Protein AF-A0A954FBG6-F1 (afdb_monomer_lite)

Secondary structure (DSSP, 8-state):
---HHHHHHHHHT--HHHHHHHHHHHHHHHT-SSHHHHHHHHHHHHHH--GGGHHHHHHTSEEEEEEEEEEE------PBPTT--B--------HHHHHHHHTT--TT-------S-----EEEEEEEEEEE-HHHHHHHHHHH----TT-HHHHHHHHHHHHHHTT------

Sequence (173 aa):
DPLQAIRESALQALSKRDVSQAIVYLIEALKNRSNMIVQRAGEGLKVIGDESVVPELIAALITTHTYRVRVPDKTTTYSFGTNGTFGNTGVVLPPDIEAGLLAGRYPNGVIVLPSQQTRVPMRTISVKHNHQNEAVLSALQEITQQNFGYNQRLWQLWWSSTQNKTGLVPVVQ

Structure (mmCIF, N/CA/C/O backbone):
data_AF-A0A954FBG6-F1
#
_entry.id   AF-A0A954FBG6-F1
#
loop_
_atom_site.group_PDB
_atom_site.id
_atom_site.type_symbol
_atom_site.label_atom_id
_atom_site.label_alt_id
_atom_site.label_comp_id
_atom_site.label_asym_id
_atom_site.label_entity_id
_atom_site.label_seq_id
_atom_site.pdbx_PDB_ins_code
_atom_site.Cartn_x
_atom_site.Cartn_y
_atom_site.Cartn_z
_atom_site.occupancy
_atom_site.B_iso_or_equiv
_atom_site.auth_seq_id
_atom_site.auth_comp_id
_atom_site.auth_asym_id
_atom_site.auth_atom_id
_atom_site.pdbx_PDB_model_num
ATOM 1 N N . ASP A 1 1 ? -7.998 -15.855 -1.154 1.00 57.66 1 ASP A N 1
ATOM 2 C CA . ASP A 1 1 ? -8.962 -16.192 -2.214 1.00 57.66 1 ASP A CA 1
ATOM 3 C C . ASP A 1 1 ? -8.969 -15.128 -3.316 1.00 57.66 1 ASP A C 1
ATOM 5 O O . ASP A 1 1 ? -8.927 -13.944 -2.969 1.00 57.66 1 ASP A O 1
ATOM 9 N N . PRO A 1 2 ? -8.952 -15.486 -4.614 1.00 66.50 2 PRO A N 1
ATOM 10 C CA . PRO A 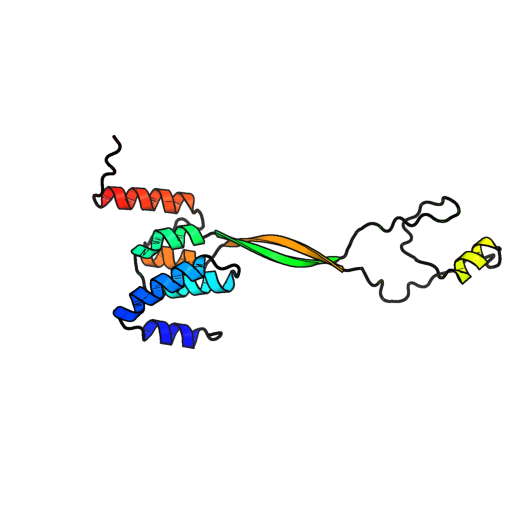1 2 ? -9.094 -14.518 -5.703 1.00 66.50 2 PRO A CA 1
ATOM 11 C C . PRO A 1 2 ? -10.450 -13.789 -5.695 1.00 66.50 2 PRO A C 1
ATOM 13 O O . PRO A 1 2 ? -10.478 -12.596 -6.006 1.00 66.50 2 PRO A O 1
ATOM 16 N N . LEU A 1 3 ? -11.543 -14.442 -5.284 1.00 78.81 3 LEU A N 1
ATOM 17 C CA . LEU A 1 3 ? -12.892 -13.870 -5.358 1.00 78.81 3 LEU A CA 1
ATOM 18 C C . LEU A 1 3 ? -13.177 -12.917 -4.187 1.00 78.81 3 LEU A C 1
ATOM 20 O O . LEU A 1 3 ? -12.963 -13.254 -3.023 1.00 78.81 3 LEU A O 1
ATOM 24 N N . GLN A 1 4 ? -13.656 -11.709 -4.502 1.00 76.06 4 GLN A N 1
ATOM 25 C CA . GLN A 1 4 ? -13.971 -10.673 -3.510 1.00 76.06 4 GLN A CA 1
ATOM 26 C C . GLN A 1 4 ? -15.148 -11.077 -2.612 1.00 76.06 4 GLN A C 1
ATOM 28 O O . GLN A 1 4 ? -15.019 -11.022 -1.395 1.00 76.06 4 GLN A O 1
ATOM 33 N N . ALA A 1 5 ? -16.234 -11.590 -3.199 1.00 77.81 5 ALA A N 1
ATOM 34 C CA . ALA A 1 5 ? -17.423 -12.013 -2.456 1.00 77.81 5 ALA A CA 1
ATOM 35 C C . ALA A 1 5 ? -17.113 -13.083 -1.392 1.00 77.81 5 ALA A C 1
ATOM 37 O O . ALA A 1 5 ? -17.612 -13.020 -0.272 1.00 77.81 5 ALA A O 1
ATOM 38 N N . ILE A 1 6 ? -16.228 -14.038 -1.710 1.00 80.75 6 ILE A N 1
ATOM 39 C CA . ILE A 1 6 ? -15.814 -15.079 -0.758 1.00 80.75 6 ILE A CA 1
ATOM 40 C C . ILE A 1 6 ? -15.041 -14.453 0.408 1.00 80.75 6 ILE A C 1
ATOM 42 O O . ILE A 1 6 ? -15.297 -14.791 1.560 1.00 80.75 6 ILE A O 1
ATOM 46 N N . ARG A 1 7 ? -14.145 -13.495 0.136 1.00 76.62 7 ARG A N 1
ATOM 47 C CA . ARG A 1 7 ? -13.399 -12.781 1.185 1.00 76.62 7 ARG A CA 1
ATOM 48 C C . ARG A 1 7 ? -14.313 -11.981 2.108 1.00 76.62 7 ARG A C 1
ATOM 50 O O . ARG A 1 7 ? -14.134 -12.053 3.317 1.00 76.62 7 ARG A O 1
ATOM 57 N N . GLU A 1 8 ? -15.281 -11.259 1.555 1.00 74.00 8 GLU A N 1
ATOM 58 C CA . GLU A 1 8 ? -16.243 -10.477 2.340 1.00 74.00 8 GLU A CA 1
ATOM 59 C C . GLU A 1 8 ? -17.116 -11.385 3.209 1.00 74.00 8 GLU A C 1
ATOM 61 O O . GLU A 1 8 ? -17.245 -11.140 4.406 1.00 74.00 8 GLU A O 1
ATOM 66 N N . SER A 1 9 ? -17.622 -12.489 2.648 1.00 79.38 9 SER A N 1
ATOM 67 C CA . SER A 1 9 ? -18.399 -13.471 3.415 1.00 79.38 9 SER A CA 1
ATOM 68 C C . SER A 1 9 ? -17.580 -14.114 4.541 1.00 79.38 9 SER A C 1
ATOM 70 O O . SER A 1 9 ? -18.074 -14.265 5.655 1.00 79.38 9 SER A O 1
ATOM 72 N N . ALA A 1 10 ? -16.304 -14.426 4.286 1.00 78.38 10 ALA A N 1
ATOM 73 C CA . ALA A 1 10 ? -15.401 -14.964 5.295 1.00 78.38 10 ALA A CA 1
ATOM 74 C C . ALA A 1 10 ? -15.105 -13.943 6.403 1.00 78.38 10 ALA A C 1
ATOM 76 O O . ALA A 1 10 ? -15.103 -14.313 7.572 1.00 78.38 10 ALA A O 1
ATOM 77 N N . LEU A 1 11 ? -14.897 -12.666 6.054 1.00 75.81 11 LEU A N 1
ATOM 78 C CA . LEU A 1 11 ? -14.702 -11.589 7.029 1.00 75.81 11 LEU A CA 1
ATOM 79 C C . LEU A 1 11 ? -15.945 -11.378 7.900 1.00 75.81 11 LEU A C 1
ATOM 81 O O . LEU A 1 11 ? -15.818 -11.233 9.111 1.00 75.81 11 LEU A O 1
ATOM 85 N N . GLN A 1 12 ? -17.140 -11.417 7.308 1.00 75.56 12 GLN A N 1
ATOM 86 C CA . GLN A 1 12 ? -18.406 -11.312 8.043 1.00 75.56 12 GLN A CA 1
ATOM 87 C C . GLN A 1 12 ? -18.667 -12.518 8.955 1.00 75.56 12 GLN A C 1
ATOM 89 O O . GLN A 1 12 ? -19.304 -12.376 9.996 1.00 75.56 12 GLN A O 1
ATOM 94 N N . ALA A 1 13 ? -18.172 -13.699 8.580 1.00 80.38 13 ALA A N 1
ATOM 95 C CA . ALA A 1 13 ? -18.312 -14.925 9.360 1.00 80.38 13 ALA A CA 1
ATOM 96 C C . ALA A 1 13 ? -17.289 -15.060 10.508 1.00 80.38 13 ALA A C 1
ATOM 98 O O . ALA A 1 13 ? -17.381 -16.017 11.281 1.00 80.38 13 ALA A O 1
ATOM 99 N N . LEU A 1 14 ? -16.318 -14.145 10.643 1.00 78.62 14 LEU A N 1
ATOM 100 C CA . LEU A 1 14 ? -15.315 -14.200 11.712 1.00 78.62 14 LEU A CA 1
ATOM 101 C C . LEU A 1 14 ? -15.957 -13.999 13.090 1.00 78.62 14 LEU A C 1
ATOM 103 O O . LEU A 1 14 ? -16.636 -13.007 13.353 1.00 78.62 14 LEU A O 1
ATOM 107 N N . SER A 1 15 ? -15.676 -14.918 14.017 1.00 72.50 15 SER A N 1
ATOM 108 C CA . SER A 1 15 ? -16.020 -14.730 15.426 1.00 72.50 15 SER A CA 1
ATOM 109 C C . SER A 1 15 ? -15.075 -13.709 16.077 1.00 72.50 15 SER A C 1
ATOM 111 O O . SER A 1 15 ? -13.932 -13.553 15.647 1.00 72.50 15 SER A O 1
ATOM 113 N N . LYS A 1 16 ? -15.490 -13.044 17.168 1.00 69.44 16 LYS A N 1
ATOM 114 C CA . LYS A 1 16 ? -14.658 -12.038 17.873 1.00 69.44 16 LYS A CA 1
ATOM 115 C C . LYS A 1 16 ? -13.243 -12.526 18.224 1.00 69.44 16 LYS A C 1
ATOM 117 O O . LYS A 1 16 ? -12.316 -11.724 18.261 1.00 69.44 16 LYS A O 1
ATOM 122 N N . ARG A 1 17 ? -13.069 -13.827 18.485 1.00 69.88 17 ARG A N 1
ATOM 123 C CA . ARG A 1 17 ? -11.759 -14.416 18.806 1.00 69.88 17 ARG A CA 1
ATOM 124 C C . ARG A 1 17 ? -10.862 -14.525 17.572 1.00 69.88 17 ARG A C 1
ATOM 126 O O . ARG A 1 17 ? -9.660 -14.303 17.669 1.00 69.88 17 ARG A O 1
ATOM 133 N N . ASP A 1 18 ? -11.459 -14.815 16.423 1.00 80.31 18 ASP A N 1
ATOM 134 C CA . ASP A 1 18 ? -10.748 -14.942 15.154 1.00 80.31 18 ASP A CA 1
ATOM 135 C C . ASP A 1 18 ? -10.390 -13.568 14.571 1.00 80.31 18 ASP A C 1
ATOM 137 O O . ASP A 1 18 ? -9.370 -13.440 13.899 1.00 80.31 18 ASP A O 1
ATOM 141 N N . VAL A 1 19 ? -11.162 -12.519 14.895 1.00 82.94 19 VAL A N 1
ATOM 142 C CA . VAL A 1 19 ? -10.878 -11.130 14.486 1.00 82.94 19 VAL A CA 1
ATOM 143 C C . VAL A 1 19 ? -9.516 -10.657 14.996 1.00 82.94 19 VAL A C 1
ATOM 145 O O . VAL A 1 19 ? -8.742 -10.105 14.221 1.00 82.94 19 VAL A O 1
ATOM 148 N N . SER A 1 20 ? -9.176 -10.912 16.263 1.00 83.50 20 SER A N 1
ATOM 149 C CA . SER A 1 20 ? -7.880 -10.488 16.819 1.00 83.50 20 SER A CA 1
ATOM 150 C C . SER A 1 20 ? -6.699 -11.136 16.083 1.00 83.50 20 SER A C 1
ATOM 152 O O . SER A 1 20 ? -5.740 -10.456 15.722 1.00 83.50 20 SER A O 1
ATOM 154 N N . GLN A 1 21 ? -6.802 -12.431 15.766 1.00 85.75 21 GLN A N 1
ATOM 155 C CA . GLN A 1 21 ? -5.782 -13.132 14.983 1.00 85.75 21 GLN A CA 1
ATOM 156 C C . GLN A 1 21 ? -5.740 -12.635 13.528 1.00 85.75 21 GLN A C 1
ATOM 158 O O . GLN A 1 21 ? -4.661 -12.488 12.948 1.00 85.75 21 GLN A O 1
ATOM 163 N N . ALA A 1 22 ? -6.905 -12.350 12.940 1.00 86.06 22 ALA A N 1
ATOM 164 C CA . ALA A 1 22 ? -7.017 -11.813 11.590 1.00 86.06 22 ALA A CA 1
ATOM 165 C C . ALA A 1 22 ? -6.369 -10.427 11.476 1.00 86.06 22 ALA A C 1
ATOM 167 O O . ALA A 1 22 ? -5.669 -10.176 10.499 1.00 86.06 22 ALA A O 1
ATOM 168 N N . ILE A 1 23 ? -6.525 -9.559 12.482 1.00 88.69 23 ILE A N 1
ATOM 169 C CA . ILE A 1 23 ? -5.876 -8.241 12.529 1.00 88.69 23 ILE A CA 1
ATOM 170 C C . ILE A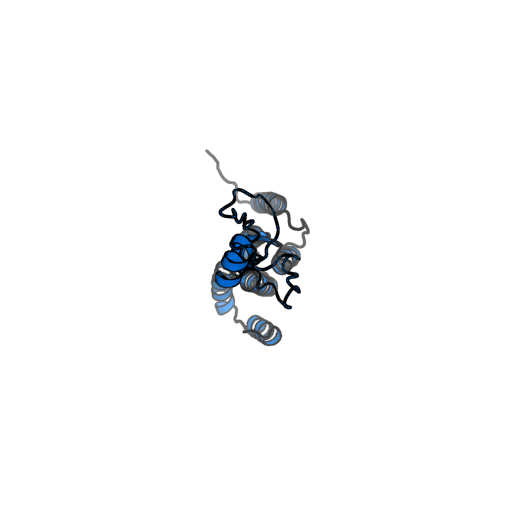 1 23 ? -4.357 -8.382 12.420 1.00 88.69 23 ILE A C 1
ATOM 172 O O . ILE A 1 23 ? -3.748 -7.732 11.573 1.00 88.69 23 ILE A O 1
ATOM 176 N N . VAL A 1 24 ? -3.744 -9.262 13.218 1.00 89.50 24 VAL A N 1
ATOM 177 C CA . VAL A 1 24 ? -2.286 -9.479 13.189 1.00 89.50 24 VAL A CA 1
ATOM 178 C C . VAL A 1 24 ? -1.828 -9.912 11.794 1.00 89.50 24 VAL A C 1
ATOM 180 O O . VAL A 1 24 ? -0.873 -9.355 11.251 1.00 89.50 24 VAL A O 1
ATOM 183 N N . TYR A 1 25 ? -2.551 -10.849 11.179 1.00 90.12 25 TYR A N 1
ATOM 184 C CA . TYR A 1 25 ? -2.250 -11.317 9.826 1.00 90.12 25 TYR A CA 1
ATOM 185 C C . TYR A 1 25 ? -2.421 -10.216 8.764 1.00 90.12 25 TYR A C 1
ATOM 187 O O . TYR A 1 25 ? -1.612 -10.097 7.843 1.00 90.12 25 TYR A O 1
ATOM 195 N N . LEU A 1 26 ? -3.456 -9.381 8.886 1.00 89.81 26 LEU A N 1
ATOM 196 C CA . LEU A 1 26 ? -3.707 -8.268 7.969 1.00 89.81 26 LEU A CA 1
ATOM 197 C C . LEU A 1 26 ? -2.637 -7.175 8.100 1.00 89.81 26 LEU A C 1
ATOM 199 O O . LEU A 1 26 ? -2.180 -6.660 7.081 1.00 89.81 26 LEU A O 1
ATOM 203 N N . ILE A 1 27 ? -2.178 -6.869 9.317 1.00 90.94 27 ILE A N 1
ATOM 204 C CA . ILE A 1 27 ? -1.057 -5.943 9.550 1.00 90.94 27 ILE A CA 1
ATOM 205 C C . ILE A 1 27 ? 0.214 -6.453 8.861 1.00 90.94 27 ILE A C 1
ATOM 207 O O . ILE A 1 27 ? 0.916 -5.686 8.199 1.00 90.94 27 ILE A O 1
ATOM 211 N N . GLU A 1 28 ? 0.511 -7.748 8.967 1.00 91.19 28 GLU A N 1
ATOM 212 C CA . GLU A 1 28 ? 1.653 -8.342 8.266 1.00 91.19 28 GLU A CA 1
ATOM 213 C C . GLU A 1 28 ? 1.486 -8.246 6.738 1.00 91.19 28 GLU A C 1
ATOM 215 O O . GLU A 1 28 ? 2.424 -7.900 6.011 1.00 91.19 28 GLU A O 1
ATOM 220 N N . ALA A 1 29 ? 0.268 -8.461 6.239 1.00 91.00 29 ALA A N 1
ATOM 221 C CA . ALA A 1 29 ? -0.059 -8.354 4.821 1.00 91.00 29 ALA A CA 1
ATOM 222 C C . ALA A 1 29 ? 0.078 -6.922 4.257 1.00 91.00 29 ALA A C 1
ATOM 224 O O . ALA A 1 29 ? 0.401 -6.776 3.073 1.00 91.00 29 ALA A O 1
ATOM 225 N N . LEU A 1 30 ? -0.072 -5.869 5.072 1.00 90.38 30 LEU A N 1
ATOM 226 C CA . LEU A 1 30 ? 0.182 -4.478 4.655 1.00 90.38 30 LEU A CA 1
ATOM 227 C C . LEU A 1 30 ? 1.652 -4.221 4.279 1.00 90.38 30 LEU A C 1
ATOM 229 O O . LEU A 1 30 ? 1.940 -3.321 3.491 1.00 90.38 30 LEU A O 1
ATOM 233 N N . LYS A 1 31 ? 2.588 -5.026 4.791 1.00 89.44 31 LYS A N 1
ATOM 234 C CA . LYS A 1 31 ? 4.036 -4.900 4.530 1.00 89.44 31 LYS A CA 1
ATOM 235 C C . LYS A 1 31 ? 4.497 -5.771 3.354 1.00 89.44 31 LYS A C 1
ATOM 237 O O . LYS A 1 31 ? 5.693 -5.956 3.126 1.00 89.44 31 LYS A O 1
ATOM 242 N N . ASN A 1 32 ? 3.558 -6.327 2.587 1.00 91.75 32 ASN A N 1
ATOM 243 C CA . ASN A 1 32 ? 3.869 -7.240 1.499 1.00 91.75 32 ASN A CA 1
ATOM 244 C C . ASN A 1 32 ? 4.455 -6.521 0.266 1.00 91.75 32 ASN A C 1
ATOM 246 O O . ASN A 1 32 ? 4.133 -5.381 -0.069 1.00 91.75 32 ASN A O 1
ATOM 250 N N . ARG A 1 33 ? 5.288 -7.254 -0.477 1.00 87.75 33 ARG A N 1
ATOM 251 C CA . ARG A 1 33 ? 5.926 -6.835 -1.737 1.00 87.75 33 ARG A CA 1
ATOM 252 C C . ARG A 1 33 ? 4.955 -6.726 -2.919 1.00 87.75 33 ARG A C 1
ATOM 254 O O . ARG A 1 33 ? 5.350 -6.222 -3.966 1.00 87.75 33 ARG A O 1
ATOM 261 N N . SER A 1 34 ? 3.722 -7.208 -2.784 1.00 88.81 34 SER A N 1
ATOM 262 C CA . SER A 1 34 ? 2.672 -7.051 -3.793 1.00 88.81 34 SER A CA 1
ATOM 263 C C . SER A 1 34 ? 1.622 -6.049 -3.329 1.00 88.81 34 SER A C 1
ATOM 265 O O . SER A 1 34 ? 0.951 -6.286 -2.324 1.00 88.81 34 SER A O 1
ATOM 267 N N . ASN A 1 35 ? 1.412 -4.983 -4.108 1.00 89.56 35 ASN A N 1
ATOM 268 C CA . ASN A 1 35 ? 0.396 -3.974 -3.803 1.00 89.56 35 ASN A CA 1
ATOM 269 C C . ASN A 1 35 ? -1.018 -4.558 -3.715 1.00 89.56 35 ASN A C 1
ATOM 271 O O . ASN A 1 35 ? -1.824 -4.119 -2.905 1.00 89.56 35 ASN A O 1
ATOM 275 N N . MET A 1 36 ? -1.309 -5.596 -4.506 1.00 88.50 36 MET A N 1
ATOM 276 C CA . MET A 1 36 ? -2.608 -6.270 -4.455 1.00 88.50 36 MET A CA 1
ATOM 277 C C . MET A 1 36 ? -2.895 -6.859 -3.073 1.00 88.50 36 MET A C 1
ATOM 279 O O . MET A 1 36 ? -4.040 -6.872 -2.641 1.00 88.50 36 MET A O 1
ATOM 283 N N . ILE A 1 37 ? -1.875 -7.368 -2.380 1.00 90.56 37 ILE A N 1
ATOM 284 C CA . ILE A 1 37 ? -2.041 -7.934 -1.037 1.00 90.56 37 ILE A CA 1
ATOM 285 C C . ILE A 1 37 ? -2.254 -6.810 -0.019 1.00 90.56 37 ILE A C 1
ATOM 287 O O . ILE A 1 37 ? -3.142 -6.928 0.819 1.00 90.56 37 ILE A O 1
ATOM 291 N N . VAL A 1 38 ? -1.520 -5.701 -0.149 1.00 91.19 38 VAL A N 1
ATOM 292 C CA . VAL A 1 38 ? -1.683 -4.512 0.703 1.00 91.19 38 VAL A CA 1
ATOM 293 C C . VAL A 1 38 ? -3.093 -3.932 0.580 1.00 91.19 38 VAL A C 1
ATOM 295 O O . VAL A 1 38 ? -3.748 -3.674 1.585 1.00 91.19 38 VAL A O 1
ATOM 298 N N . GLN A 1 39 ? -3.604 -3.796 -0.646 1.00 89.69 39 GLN A N 1
ATOM 299 C CA . GLN A 1 39 ? -4.955 -3.291 -0.890 1.00 89.69 39 GLN A CA 1
ATOM 300 C C . GLN A 1 39 ? -6.023 -4.198 -0.262 1.00 89.69 39 GLN A C 1
ATOM 302 O O . GLN A 1 39 ? -6.923 -3.712 0.416 1.00 89.69 39 GLN A O 1
ATOM 307 N N . ARG A 1 40 ? -5.873 -5.522 -0.404 1.00 88.62 40 ARG A N 1
ATOM 308 C CA . ARG A 1 40 ? -6.763 -6.507 0.235 1.00 88.62 40 ARG A CA 1
ATOM 309 C C . ARG A 1 40 ? -6.704 -6.452 1.756 1.00 88.62 40 ARG A C 1
ATOM 311 O O . ARG A 1 40 ? -7.724 -6.640 2.409 1.00 88.62 40 ARG A O 1
ATOM 318 N N . ALA A 1 41 ? -5.520 -6.225 2.316 1.00 90.00 41 ALA A N 1
ATOM 319 C CA . ALA A 1 41 ? -5.365 -6.072 3.752 1.00 90.00 41 ALA A CA 1
ATOM 320 C C . ALA A 1 41 ? -6.092 -4.816 4.254 1.00 90.00 41 ALA A C 1
ATOM 322 O O . ALA A 1 41 ? -6.817 -4.891 5.242 1.00 90.00 41 ALA A O 1
ATOM 323 N N . GLY A 1 42 ? -5.990 -3.702 3.519 1.00 90.06 42 GLY A N 1
ATOM 324 C CA . GLY A 1 42 ? -6.760 -2.484 3.785 1.00 90.06 42 GLY A CA 1
ATOM 325 C C . GLY A 1 42 ? -8.276 -2.711 3.756 1.00 90.06 42 GLY A C 1
ATOM 326 O O . GLY A 1 42 ? -8.966 -2.294 4.680 1.00 90.06 42 GLY A O 1
ATOM 327 N N . GLU A 1 43 ? -8.794 -3.432 2.753 1.00 88.62 43 GLU A N 1
ATOM 328 C CA . GLU A 1 43 ? -10.219 -3.812 2.684 1.00 88.62 43 GLU A CA 1
ATOM 329 C C . GLU A 1 43 ? -10.652 -4.664 3.883 1.00 88.62 43 GLU A C 1
ATOM 331 O O . GLU A 1 43 ? -11.707 -4.426 4.463 1.00 88.62 43 GLU A O 1
ATOM 336 N N . GLY A 1 44 ? -9.837 -5.644 4.282 1.00 87.56 44 GLY A N 1
ATOM 337 C CA . GLY A 1 44 ? -10.148 -6.488 5.436 1.00 87.56 44 GLY A CA 1
ATOM 338 C C . GLY A 1 44 ? -10.201 -5.698 6.741 1.00 87.56 44 GLY A C 1
ATOM 339 O O . GLY A 1 44 ? -11.127 -5.866 7.531 1.00 87.56 44 GLY A O 1
ATOM 340 N N . LEU A 1 45 ? -9.244 -4.791 6.942 1.00 88.75 45 LEU A N 1
ATOM 341 C CA . LEU A 1 45 ? -9.188 -3.934 8.127 1.00 88.75 45 LEU A CA 1
ATOM 342 C C . LEU A 1 45 ? -10.337 -2.920 8.177 1.00 88.75 45 LEU A C 1
ATOM 344 O O . LEU A 1 45 ? -10.845 -2.647 9.260 1.00 88.75 45 LEU A O 1
ATOM 348 N N . LYS A 1 46 ? -10.792 -2.427 7.019 1.00 88.56 46 LYS A N 1
ATOM 349 C CA . LYS A 1 46 ? -11.990 -1.584 6.896 1.00 88.56 46 LYS A CA 1
ATOM 350 C C . LYS A 1 46 ? -13.231 -2.276 7.466 1.00 88.56 46 LYS A C 1
ATOM 352 O O . LYS A 1 46 ? -13.945 -1.677 8.256 1.00 88.56 46 LYS A O 1
ATOM 357 N N . VAL A 1 47 ? -13.455 -3.544 7.103 1.00 85.69 47 VAL A N 1
ATOM 358 C CA . VAL A 1 47 ? -14.613 -4.331 7.574 1.00 85.69 47 VAL A CA 1
ATOM 359 C C . VAL A 1 47 ? -14.542 -4.605 9.078 1.00 85.69 47 VAL A C 1
ATOM 361 O O . VAL A 1 47 ? -15.573 -4.657 9.742 1.00 85.69 47 VAL A O 1
ATOM 364 N N . ILE A 1 48 ? -13.334 -4.783 9.616 1.00 85.94 48 ILE A N 1
ATOM 365 C CA . ILE A 1 48 ? -13.128 -5.018 11.049 1.00 85.94 48 ILE A CA 1
ATOM 366 C C . ILE A 1 48 ? -13.390 -3.743 11.862 1.00 85.94 48 ILE A C 1
ATOM 368 O O . ILE A 1 48 ? -13.990 -3.824 12.932 1.00 85.94 48 ILE A O 1
ATOM 372 N N . GLY A 1 49 ? -12.950 -2.582 11.367 1.00 83.94 49 GLY A N 1
ATOM 373 C CA . GLY A 1 49 ? -13.245 -1.285 11.979 1.00 83.94 49 GLY A CA 1
ATOM 374 C C . GLY A 1 49 ? -12.535 -1.012 13.313 1.00 83.94 49 GLY A C 1
ATOM 375 O O . GLY A 1 49 ? -13.002 -0.183 14.085 1.00 83.94 49 GLY A O 1
ATOM 376 N N . ASP A 1 50 ? -11.436 -1.710 13.616 1.00 87.69 50 ASP A N 1
ATOM 377 C CA . ASP A 1 50 ? -10.681 -1.512 14.862 1.00 87.69 50 ASP A CA 1
ATOM 378 C C . ASP A 1 50 ? -9.787 -0.260 14.773 1.00 87.69 50 ASP A C 1
ATOM 380 O O . ASP A 1 50 ? -9.005 -0.094 13.837 1.00 87.69 50 ASP A O 1
ATOM 384 N N . GLU A 1 51 ? -9.856 0.629 15.763 1.00 86.06 51 GLU A N 1
ATOM 385 C CA . GLU A 1 51 ? -9.010 1.829 15.823 1.00 86.06 51 GLU A CA 1
ATOM 386 C C . GLU A 1 51 ? -7.533 1.497 16.088 1.00 86.06 51 GLU A C 1
ATOM 388 O O . GLU A 1 51 ? -6.636 2.262 15.723 1.00 86.06 51 GLU A O 1
ATOM 393 N N . SER A 1 52 ? -7.248 0.326 16.662 1.00 86.25 52 SER A N 1
ATOM 394 C CA . SER A 1 52 ? -5.888 -0.117 16.994 1.00 86.25 52 SER A CA 1
ATOM 395 C C . SER A 1 52 ? -4.991 -0.260 15.757 1.00 86.25 52 SER A C 1
ATOM 397 O O . SER A 1 52 ? -3.766 -0.186 15.868 1.00 86.25 52 SER A O 1
ATOM 399 N N . VAL A 1 53 ? -5.579 -0.437 14.566 1.00 90.06 53 VAL A N 1
ATOM 400 C CA . VAL A 1 53 ? -4.841 -0.591 13.299 1.00 90.06 53 VAL A CA 1
ATOM 401 C C . VAL A 1 53 ? -4.579 0.719 12.560 1.00 90.06 53 VAL A C 1
ATOM 403 O O . VAL A 1 53 ? -3.822 0.723 11.588 1.00 90.06 53 VAL A O 1
ATOM 406 N N . VAL A 1 54 ? -5.135 1.842 13.027 1.00 89.94 54 VAL A N 1
ATOM 407 C CA . VAL A 1 54 ? -4.917 3.179 12.448 1.00 89.94 54 VAL A CA 1
ATOM 408 C C . VAL A 1 54 ? -3.432 3.497 12.204 1.00 89.94 54 VAL A C 1
ATOM 410 O O . VAL A 1 54 ? -3.111 3.879 11.080 1.00 89.94 54 VAL A O 1
ATOM 413 N N . PRO A 1 55 ? -2.484 3.310 13.147 1.00 90.19 55 PRO A N 1
ATOM 414 C CA . PRO A 1 55 ? -1.075 3.622 12.884 1.00 90.19 55 PRO A CA 1
ATOM 415 C C . PRO A 1 55 ? -0.456 2.779 11.756 1.00 90.19 55 PRO A C 1
ATOM 417 O O . PRO A 1 55 ? 0.325 3.302 10.957 1.00 90.19 55 PRO A O 1
ATOM 420 N N . GLU A 1 56 ? -0.821 1.500 11.651 1.00 91.56 56 GLU A N 1
ATOM 421 C CA . GLU A 1 56 ? -0.330 0.601 10.595 1.00 91.56 56 GLU A CA 1
ATOM 422 C C . GLU A 1 56 ? -0.965 0.937 9.235 1.00 91.56 56 GLU A C 1
ATOM 424 O O . GLU A 1 56 ? -0.273 0.961 8.216 1.00 91.56 56 GLU A O 1
ATOM 429 N N . LEU A 1 57 ? -2.250 1.305 9.210 1.00 91.12 57 LEU A N 1
ATOM 430 C CA . LEU A 1 57 ? -2.916 1.820 8.009 1.00 91.12 57 LEU A CA 1
ATOM 431 C C . LEU A 1 57 ? -2.281 3.135 7.535 1.00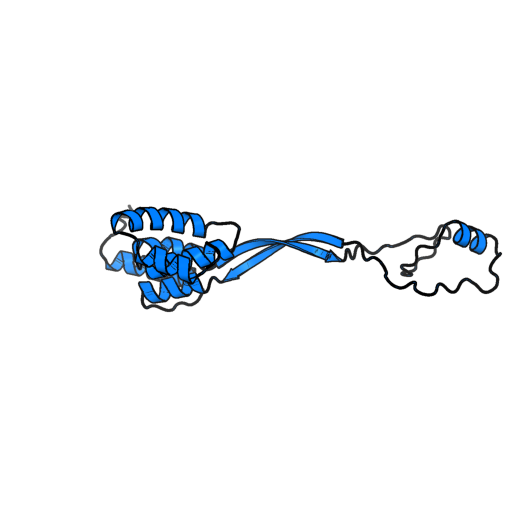 91.12 57 LEU A C 1
ATOM 433 O O . LEU A 1 57 ? -2.023 3.301 6.344 1.00 91.12 57 LEU A O 1
ATOM 437 N N . ILE A 1 58 ? -1.956 4.052 8.452 1.00 91.25 58 ILE A N 1
ATOM 438 C CA . ILE A 1 58 ? -1.258 5.302 8.119 1.00 91.25 58 ILE A CA 1
ATOM 439 C C . ILE A 1 58 ? 0.111 5.002 7.496 1.00 91.25 58 ILE A C 1
ATOM 441 O O . ILE A 1 58 ? 0.492 5.637 6.512 1.00 91.25 58 ILE A O 1
ATOM 445 N N . ALA A 1 59 ? 0.847 4.022 8.028 1.00 90.25 59 ALA A N 1
ATOM 446 C CA . ALA A 1 59 ? 2.123 3.590 7.460 1.00 90.25 59 ALA A CA 1
ATOM 447 C C . ALA A 1 59 ? 1.983 2.976 6.055 1.00 90.25 59 ALA A C 1
ATOM 449 O O . ALA A 1 59 ? 2.883 3.131 5.231 1.00 90.25 59 ALA A O 1
ATOM 450 N N . ALA A 1 60 ? 0.855 2.324 5.771 1.00 91.44 60 ALA A N 1
ATOM 451 C CA . ALA A 1 60 ? 0.575 1.645 4.507 1.00 91.44 60 ALA A CA 1
ATOM 452 C C . ALA A 1 60 ? -0.193 2.495 3.471 1.00 91.44 60 ALA A C 1
ATOM 454 O O . ALA A 1 60 ? -0.543 1.985 2.403 1.00 91.44 60 ALA A O 1
ATOM 455 N N . LEU A 1 61 ? -0.450 3.783 3.739 1.00 89.38 61 LEU A N 1
ATOM 456 C CA . LEU A 1 61 ? -1.117 4.705 2.801 1.00 89.38 61 LEU A CA 1
ATOM 457 C C . LEU A 1 61 ? -0.391 4.807 1.453 1.00 89.38 61 LEU A C 1
ATOM 459 O O . LEU A 1 61 ? -1.027 4.856 0.397 1.00 89.38 61 LEU A O 1
ATOM 463 N N . ILE A 1 62 ? 0.942 4.846 1.506 1.00 90.19 62 ILE A N 1
ATOM 464 C CA . ILE A 1 62 ? 1.817 4.893 0.338 1.00 90.19 62 ILE A CA 1
ATOM 465 C C . ILE A 1 62 ? 2.825 3.758 0.466 1.00 90.19 62 ILE A C 1
ATOM 467 O O . ILE A 1 62 ? 3.634 3.738 1.392 1.00 90.19 62 ILE A O 1
ATOM 471 N N . THR A 1 63 ? 2.811 2.834 -0.488 1.00 89.31 63 THR A N 1
ATOM 472 C CA . THR A 1 63 ? 3.745 1.704 -0.521 1.00 89.31 63 THR A CA 1
ATOM 473 C C . THR A 1 63 ? 4.607 1.743 -1.771 1.00 89.31 63 THR A C 1
ATOM 475 O O . THR A 1 63 ? 4.124 1.996 -2.873 1.00 89.31 63 THR A O 1
ATOM 478 N N . THR A 1 64 ? 5.903 1.483 -1.615 1.00 89.06 64 THR A N 1
ATOM 479 C CA . THR A 1 64 ? 6.841 1.422 -2.740 1.00 89.06 64 THR A CA 1
ATOM 480 C C . THR A 1 64 ? 7.087 -0.026 -3.134 1.00 89.06 64 THR A C 1
ATOM 482 O O . THR A 1 64 ? 7.605 -0.818 -2.346 1.00 89.06 64 THR A O 1
ATOM 485 N N . HIS A 1 65 ? 6.789 -0.364 -4.387 1.00 87.94 65 HIS A N 1
ATOM 486 C CA . HIS A 1 65 ? 6.990 -1.705 -4.936 1.00 87.94 65 HIS A CA 1
ATOM 487 C C . HIS A 1 65 ? 7.961 -1.675 -6.113 1.00 87.94 65 HIS A C 1
ATOM 489 O O . HIS A 1 65 ? 8.103 -0.669 -6.805 1.00 87.94 65 HIS A O 1
ATOM 495 N N . THR A 1 66 ? 8.682 -2.779 -6.319 1.00 87.19 66 THR A N 1
ATOM 496 C CA . THR A 1 66 ? 9.650 -2.906 -7.418 1.00 87.19 66 THR A CA 1
ATOM 497 C C . THR A 1 66 ? 9.101 -3.839 -8.485 1.00 87.19 66 THR A C 1
ATOM 499 O O . THR A 1 66 ? 8.833 -5.007 -8.208 1.00 87.19 66 THR A O 1
ATOM 502 N N . TYR A 1 67 ? 8.991 -3.339 -9.711 1.00 85.94 67 TYR A N 1
ATOM 503 C CA . TYR A 1 67 ? 8.497 -4.084 -10.861 1.00 85.94 67 TYR A CA 1
ATOM 504 C C . TYR A 1 67 ? 9.630 -4.379 -11.831 1.00 85.94 67 TYR A C 1
ATOM 506 O O . TYR A 1 67 ? 10.439 -3.510 -12.158 1.00 85.94 67 TYR A O 1
ATOM 514 N N . ARG A 1 68 ? 9.682 -5.622 -12.310 1.00 86.06 68 ARG A N 1
ATOM 515 C CA . ARG A 1 68 ? 10.593 -6.016 -13.385 1.00 86.06 68 ARG A CA 1
ATOM 516 C C . ARG A 1 68 ? 9.902 -5.729 -14.709 1.00 86.06 68 ARG A C 1
ATOM 518 O O . ARG A 1 68 ? 8.974 -6.441 -15.082 1.00 86.06 68 ARG A O 1
ATOM 525 N N . VAL A 1 69 ? 10.340 -4.686 -15.401 1.00 84.94 69 VAL A N 1
ATOM 526 C CA . VAL A 1 69 ? 9.775 -4.285 -16.693 1.00 84.94 69 VAL A CA 1
ATOM 527 C C . VAL A 1 69 ? 10.770 -4.637 -17.788 1.00 84.94 69 VAL A C 1
ATOM 529 O O . VAL A 1 69 ? 11.959 -4.323 -17.695 1.00 84.94 69 VAL A O 1
ATOM 532 N N . ARG A 1 70 ? 10.284 -5.317 -18.829 1.00 81.06 70 ARG A N 1
ATOM 533 C CA . ARG A 1 70 ? 11.062 -5.558 -20.045 1.00 81.06 70 ARG A CA 1
ATOM 534 C C . ARG A 1 70 ? 10.969 -4.312 -20.909 1.00 81.06 70 ARG A C 1
ATOM 536 O O . ARG A 1 70 ? 9.895 -3.993 -21.407 1.00 81.06 70 ARG A O 1
ATOM 543 N N . VAL A 1 71 ? 12.085 -3.616 -21.064 1.00 79.38 71 VAL A N 1
ATOM 544 C CA . VAL A 1 71 ? 12.183 -2.442 -21.928 1.00 79.38 71 VAL A CA 1
ATOM 545 C C . VAL A 1 71 ? 13.078 -2.757 -23.125 1.00 79.38 71 VAL A C 1
ATOM 547 O O . VAL A 1 71 ? 14.031 -3.531 -22.979 1.00 79.38 71 VAL A O 1
ATOM 550 N N . PRO A 1 72 ? 12.809 -2.160 -24.296 1.00 76.94 72 PRO A N 1
ATOM 551 C CA . PRO A 1 72 ? 13.726 -2.206 -25.424 1.00 76.94 72 PRO A CA 1
ATOM 552 C C . PRO A 1 72 ? 15.114 -1.715 -25.003 1.00 76.94 72 PRO A C 1
ATOM 554 O O . PRO A 1 72 ? 15.254 -0.638 -24.409 1.00 76.94 72 PRO A O 1
ATOM 557 N N . ASP A 1 73 ? 16.137 -2.516 -25.268 1.00 67.56 73 ASP A N 1
ATOM 558 C CA . ASP A 1 73 ? 17.518 -2.164 -24.994 1.00 67.56 73 ASP A CA 1
ATOM 559 C C . ASP A 1 73 ? 17.985 -1.164 -26.053 1.00 67.56 73 ASP A C 1
ATOM 561 O O . ASP A 1 73 ? 18.301 -1.510 -27.186 1.00 67.56 73 ASP A O 1
ATOM 565 N N . LYS A 1 74 ? 17.943 0.119 -25.683 1.00 61.44 74 LYS A N 1
ATOM 566 C CA . LYS A 1 74 ? 18.434 1.238 -26.497 1.00 61.44 74 LYS A CA 1
ATOM 567 C C . LYS A 1 74 ? 19.943 1.442 -26.342 1.00 61.44 74 LYS A C 1
ATOM 569 O O . LYS A 1 74 ? 20.413 2.562 -26.520 1.00 61.44 74 LYS A O 1
ATOM 574 N N . THR A 1 75 ? 20.699 0.425 -25.930 1.00 57.53 75 THR A N 1
ATOM 575 C CA . THR A 1 75 ? 22.161 0.480 -26.006 1.00 57.53 75 THR A CA 1
ATOM 576 C C . THR A 1 75 ? 22.516 0.633 -27.476 1.00 57.53 75 THR A C 1
ATOM 578 O O . THR A 1 75 ? 22.410 -0.292 -28.277 1.00 57.53 75 THR A O 1
ATOM 581 N N . THR A 1 76 ? 22.808 1.877 -27.849 1.00 52.19 76 THR A N 1
ATOM 582 C CA . THR A 1 76 ? 23.163 2.286 -29.196 1.00 52.19 76 THR A CA 1
ATOM 583 C C . THR A 1 76 ? 24.216 1.323 -29.712 1.00 52.19 76 THR A C 1
ATOM 585 O O . THR A 1 76 ? 25.340 1.301 -29.213 1.00 52.19 76 THR A O 1
ATOM 588 N N . THR A 1 77 ? 23.840 0.480 -30.670 1.00 49.94 77 THR A N 1
ATOM 589 C CA . THR A 1 77 ? 24.806 -0.345 -31.387 1.00 49.94 77 THR A CA 1
ATOM 590 C C . THR A 1 77 ? 25.561 0.611 -32.301 1.00 49.94 77 THR A C 1
ATOM 592 O O . THR A 1 77 ? 25.199 0.812 -33.455 1.00 49.94 77 THR A O 1
ATOM 595 N N . TYR A 1 78 ? 26.565 1.290 -31.748 1.00 45.59 78 TYR A N 1
ATOM 596 C CA . TYR A 1 78 ? 27.601 1.924 -32.543 1.00 45.59 78 TYR A CA 1
ATOM 597 C C . TYR A 1 78 ? 28.424 0.783 -33.143 1.00 45.59 78 TYR A C 1
ATOM 599 O O . TYR A 1 78 ? 29.273 0.201 -32.474 1.00 45.59 78 TYR A O 1
ATOM 607 N N . SER A 1 79 ? 28.115 0.395 -34.378 1.00 50.50 79 SER A N 1
ATOM 608 C CA . SER A 1 79 ? 28.958 -0.518 -35.145 1.00 50.50 79 SER A CA 1
ATOM 609 C C . SER A 1 79 ? 30.061 0.291 -35.817 1.00 50.50 79 SER A C 1
ATOM 611 O O . SER A 1 79 ? 29.775 1.193 -36.607 1.00 50.50 79 SER A O 1
ATOM 613 N N . PHE A 1 80 ? 31.316 -0.024 -35.510 1.00 48.59 80 PHE A N 1
ATOM 614 C CA . PHE A 1 80 ? 32.462 0.508 -36.237 1.00 48.59 80 PHE A CA 1
ATOM 615 C C . PHE A 1 80 ? 32.705 -0.393 -37.444 1.00 48.59 80 PHE A C 1
ATOM 617 O O . PHE A 1 80 ? 32.991 -1.578 -37.280 1.00 48.59 80 PHE A O 1
ATOM 624 N N . GLY A 1 81 ? 32.572 0.147 -38.654 1.00 52.91 81 GLY A N 1
ATOM 625 C CA . GLY A 1 81 ? 33.052 -0.564 -39.834 1.00 52.91 81 GLY A CA 1
ATOM 626 C C . GLY A 1 81 ? 34.577 -0.661 -39.789 1.00 52.91 81 GLY A C 1
ATOM 627 O O . GLY A 1 81 ? 35.245 0.280 -39.360 1.00 52.91 81 GLY A O 1
ATOM 628 N N . THR A 1 82 ? 35.148 -1.756 -40.289 1.00 48.03 82 THR A N 1
ATOM 629 C CA . THR A 1 82 ? 36.608 -1.962 -40.397 1.00 48.03 82 THR A CA 1
ATOM 630 C C . THR A 1 82 ? 37.315 -0.861 -41.211 1.00 48.03 82 THR A C 1
ATOM 632 O O . THR A 1 82 ? 38.526 -0.702 -41.112 1.00 48.03 82 THR A O 1
ATOM 635 N N . ASN A 1 83 ? 36.556 -0.047 -41.958 1.00 48.78 83 ASN A N 1
ATOM 636 C CA . ASN A 1 83 ? 37.020 1.115 -42.724 1.00 48.78 83 ASN A CA 1
ATOM 637 C C . ASN A 1 83 ? 36.862 2.469 -41.985 1.00 48.78 83 ASN A C 1
ATOM 639 O O . ASN A 1 83 ? 36.830 3.526 -42.612 1.00 48.78 83 ASN A O 1
ATOM 643 N N . GLY A 1 84 ? 36.669 2.459 -40.660 1.00 52.88 84 GLY A N 1
ATOM 644 C CA . GLY A 1 84 ? 36.593 3.672 -39.832 1.00 52.88 84 GLY A CA 1
ATOM 645 C C . GLY A 1 84 ? 35.355 4.548 -40.063 1.00 52.88 84 GLY A C 1
ATOM 646 O O . GLY A 1 84 ? 35.326 5.693 -39.628 1.00 52.88 84 GLY A O 1
ATOM 647 N N . THR A 1 85 ? 34.333 4.048 -40.762 1.00 53.81 85 THR A N 1
ATOM 648 C CA . THR A 1 85 ? 33.119 4.814 -41.078 1.00 53.81 85 THR A CA 1
ATOM 649 C C . THR A 1 85 ? 32.139 4.803 -39.901 1.00 53.81 85 THR A C 1
ATOM 651 O O . THR A 1 85 ? 31.815 3.741 -39.367 1.00 53.81 85 THR A O 1
ATOM 654 N N . PHE A 1 86 ? 31.650 5.985 -39.514 1.00 42.69 86 PHE A N 1
ATOM 655 C CA . PHE A 1 86 ? 30.732 6.192 -38.391 1.00 42.69 86 PHE A CA 1
ATOM 656 C C . PHE A 1 86 ? 29.307 6.413 -38.920 1.00 42.69 86 PHE A C 1
ATOM 658 O O . PHE A 1 86 ? 29.053 7.401 -39.607 1.00 42.69 86 PHE A O 1
ATOM 665 N N . GLY A 1 87 ? 28.362 5.517 -38.616 1.00 50.59 87 GLY A N 1
ATOM 666 C CA . GLY A 1 87 ? 26.979 5.667 -39.077 1.00 50.59 87 GLY A CA 1
ATOM 667 C C . GLY A 1 87 ? 25.974 4.804 -38.318 1.00 50.59 87 GLY A C 1
ATOM 668 O O . GLY A 1 87 ? 26.195 3.621 -38.089 1.00 50.59 87 GLY A O 1
ATOM 669 N N . ASN A 1 88 ? 24.844 5.409 -37.947 1.00 46.00 88 ASN A N 1
ATOM 670 C CA . ASN A 1 88 ? 23.709 4.792 -37.251 1.00 46.00 88 ASN A CA 1
ATOM 671 C C . ASN A 1 88 ? 22.856 3.925 -38.200 1.00 46.00 88 ASN A C 1
ATOM 673 O O . ASN A 1 88 ? 21.654 4.149 -38.334 1.00 46.00 88 ASN A O 1
ATOM 677 N N . THR A 1 89 ? 23.445 2.979 -38.929 1.00 46.25 89 THR A N 1
ATOM 678 C CA . THR A 1 89 ? 22.663 2.221 -39.917 1.00 46.25 89 THR A CA 1
ATOM 679 C C . THR A 1 89 ? 21.938 1.024 -39.335 1.00 46.25 89 THR A C 1
ATOM 681 O O . THR A 1 89 ? 21.062 0.529 -40.022 1.00 46.25 89 THR A O 1
ATOM 684 N N . GLY A 1 90 ? 22.215 0.568 -38.103 1.00 48.38 90 GLY A N 1
ATOM 685 C CA . GLY A 1 90 ? 21.430 -0.495 -37.441 1.00 48.38 90 GLY A CA 1
ATOM 686 C C . GLY A 1 90 ? 21.268 -1.791 -38.256 1.00 48.38 90 GLY A C 1
ATOM 687 O O . GLY A 1 90 ? 20.423 -2.624 -37.936 1.00 48.38 90 GLY A O 1
ATOM 688 N N . VAL A 1 91 ? 22.056 -1.947 -39.320 1.00 51.84 91 VAL A N 1
ATOM 689 C CA . VAL A 1 91 ? 21.977 -3.010 -40.313 1.00 51.84 91 VAL A CA 1
ATOM 690 C C . VAL A 1 91 ? 23.253 -3.818 -40.146 1.00 51.84 91 VAL A C 1
ATOM 692 O O . VAL A 1 91 ? 24.334 -3.378 -40.527 1.00 51.84 91 VAL A O 1
ATOM 695 N N . VAL A 1 92 ? 23.117 -4.985 -39.522 1.00 55.97 92 VAL A N 1
ATOM 696 C CA . VAL A 1 92 ? 24.172 -5.999 -39.465 1.00 55.97 92 VAL A CA 1
ATOM 697 C C . VAL A 1 92 ? 24.155 -6.718 -40.812 1.00 55.97 92 VAL A C 1
ATOM 699 O O . VAL A 1 92 ? 23.176 -7.397 -41.132 1.00 55.97 92 VAL A O 1
ATOM 702 N N . LEU A 1 93 ? 25.189 -6.521 -41.629 1.00 56.09 93 LEU A N 1
ATOM 703 C CA . LEU A 1 93 ? 25.344 -7.231 -42.896 1.00 56.09 93 LEU A CA 1
ATOM 704 C C . LEU A 1 93 ? 25.965 -8.616 -42.620 1.00 56.09 93 LEU A C 1
ATOM 706 O O . LEU A 1 93 ? 26.825 -8.745 -41.753 1.00 56.09 93 LEU A O 1
ATOM 710 N N . PRO A 1 94 ? 25.540 -9.679 -43.320 1.00 58.19 94 PRO A N 1
ATOM 711 C CA . PRO A 1 94 ? 26.235 -10.962 -43.289 1.00 58.19 94 PRO A CA 1
ATOM 712 C C . PRO A 1 94 ? 27.695 -10.821 -43.768 1.00 58.19 94 PRO A C 1
ATOM 714 O O . PRO A 1 94 ? 27.941 -10.064 -44.714 1.00 58.19 94 PRO A O 1
ATOM 717 N N . PRO A 1 95 ? 28.645 -11.583 -43.193 1.00 59.19 95 PRO A N 1
ATOM 718 C CA . PRO A 1 95 ? 30.084 -11.432 -43.453 1.00 59.19 95 PRO A CA 1
ATOM 719 C C . PRO A 1 95 ? 30.468 -11.581 -44.938 1.00 59.19 95 PRO A C 1
ATOM 721 O O . PRO A 1 95 ? 31.378 -10.915 -45.427 1.00 59.19 95 PRO A O 1
ATOM 724 N N . ASP A 1 96 ? 29.739 -12.397 -45.696 1.00 59.66 96 ASP A N 1
ATOM 725 C CA . ASP A 1 96 ? 29.965 -12.639 -47.127 1.00 59.66 96 ASP A CA 1
ATOM 726 C C . ASP A 1 96 ? 29.570 -11.429 -48.000 1.00 59.66 96 ASP A C 1
ATOM 728 O O . ASP A 1 96 ? 30.178 -11.168 -49.045 1.00 59.66 96 ASP A O 1
ATOM 732 N N . ILE A 1 97 ? 28.566 -10.657 -47.568 1.00 62.06 97 ILE A N 1
ATOM 733 C CA . ILE A 1 97 ? 28.120 -9.434 -48.252 1.00 62.06 97 ILE A CA 1
ATOM 734 C C . ILE A 1 97 ? 29.090 -8.289 -47.951 1.00 62.06 97 ILE A C 1
ATOM 736 O O . ILE A 1 97 ? 29.449 -7.538 -48.861 1.00 62.06 97 ILE A O 1
ATOM 740 N N . GLU A 1 98 ? 29.576 -8.206 -46.711 1.00 62.53 98 GLU A N 1
ATOM 741 C CA . GLU A 1 98 ? 30.627 -7.263 -46.309 1.00 62.53 98 GLU A CA 1
ATOM 742 C C . GLU A 1 98 ? 31.922 -7.4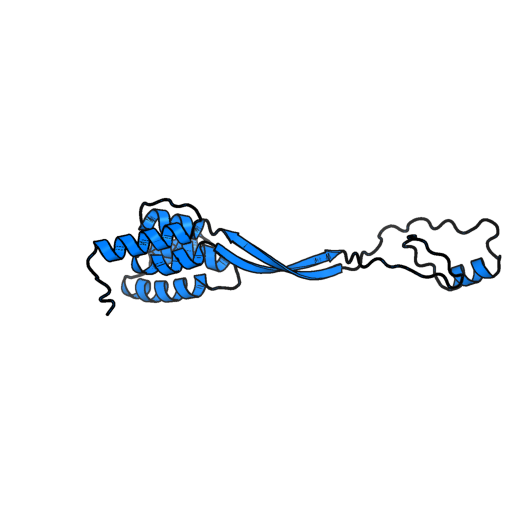95 -47.101 1.00 62.53 98 GLU A C 1
ATOM 744 O O . GLU A 1 98 ? 32.475 -6.556 -47.680 1.00 62.53 98 GLU A O 1
ATOM 749 N N . ALA A 1 99 ? 32.362 -8.753 -47.214 1.00 65.00 99 ALA A N 1
ATOM 750 C CA . ALA A 1 99 ? 33.538 -9.120 -47.998 1.00 65.00 99 ALA A CA 1
ATOM 751 C C . ALA A 1 99 ? 33.380 -8.768 -49.489 1.00 65.00 99 ALA A C 1
ATOM 753 O O . ALA A 1 99 ? 34.316 -8.268 -50.114 1.00 65.00 99 ALA A O 1
ATOM 754 N N . GLY A 1 100 ? 32.193 -8.977 -50.067 1.00 66.88 100 GLY A N 1
ATOM 755 C CA . GLY A 1 100 ? 31.920 -8.627 -51.463 1.00 66.88 100 GLY A CA 1
ATOM 756 C C . GLY A 1 100 ? 31.856 -7.116 -51.732 1.00 66.88 100 GLY A C 1
ATOM 757 O O . GLY A 1 100 ? 32.252 -6.682 -52.813 1.00 66.88 100 GLY A O 1
ATOM 758 N N . LEU A 1 101 ? 31.406 -6.306 -50.767 1.00 66.25 101 LEU A N 1
ATOM 759 C CA . LEU A 1 101 ? 31.431 -4.837 -50.850 1.00 66.25 101 LEU A CA 1
ATOM 760 C C . LEU A 1 101 ? 32.871 -4.313 -50.850 1.00 66.25 101 LEU A C 1
ATOM 762 O O . LEU A 1 101 ? 33.226 -3.505 -51.706 1.00 66.25 101 LEU A O 1
ATOM 766 N N . LEU A 1 102 ? 33.710 -4.826 -49.944 1.00 64.81 102 LEU A N 1
ATOM 767 C CA . LEU A 1 102 ? 35.137 -4.488 -49.883 1.00 64.81 102 LEU A CA 1
ATOM 768 C C . LEU A 1 102 ? 35.889 -4.919 -51.145 1.00 64.81 102 LEU A C 1
ATOM 770 O O . LEU A 1 102 ? 36.742 -4.188 -51.638 1.00 64.81 102 LEU A O 1
ATOM 774 N N . ALA A 1 103 ? 35.539 -6.081 -51.697 1.00 72.31 103 ALA A N 1
ATOM 775 C CA . ALA A 1 103 ? 36.119 -6.592 -52.935 1.00 72.31 103 ALA A CA 1
ATOM 776 C C . ALA A 1 103 ? 35.613 -5.871 -54.204 1.00 72.31 103 ALA A C 1
ATOM 778 O O . ALA A 1 103 ? 35.948 -6.294 -55.310 1.00 72.31 103 ALA A O 1
ATOM 779 N N . GLY A 1 104 ? 34.780 -4.826 -54.083 1.00 67.69 104 GLY A N 1
ATOM 780 C CA . GLY A 1 104 ? 34.233 -4.085 -55.228 1.00 67.69 104 GLY A CA 1
ATOM 781 C C . GLY A 1 104 ? 33.257 -4.898 -56.087 1.00 67.69 104 GLY A C 1
ATOM 782 O O . GLY A 1 104 ? 32.963 -4.532 -57.223 1.00 67.69 104 GLY A O 1
ATOM 783 N N . ARG A 1 105 ? 32.737 -6.009 -55.556 1.00 76.19 105 ARG A N 1
ATOM 784 C CA . ARG A 1 105 ? 31.872 -6.958 -56.272 1.00 76.19 105 ARG A CA 1
ATOM 785 C C . ARG A 1 105 ? 30.434 -6.450 -56.441 1.00 76.19 105 ARG A C 1
ATOM 787 O O . ARG A 1 105 ? 29.675 -7.023 -57.217 1.00 76.19 105 ARG A O 1
ATOM 794 N N . TYR A 1 106 ? 30.076 -5.369 -55.742 1.00 69.94 106 TYR A N 1
ATOM 795 C CA . TYR A 1 106 ? 28.776 -4.696 -55.808 1.00 69.94 106 TYR A CA 1
ATOM 796 C C . TYR A 1 106 ? 28.947 -3.235 -56.264 1.00 69.94 106 TYR A C 1
ATOM 798 O O . TYR A 1 106 ? 28.913 -2.323 -55.436 1.00 69.94 106 TYR A O 1
ATOM 806 N N . PRO A 1 107 ? 29.133 -2.987 -57.573 1.00 57.19 107 PRO A N 1
ATOM 807 C CA . PRO A 1 107 ? 29.444 -1.656 -58.107 1.00 57.19 107 PRO A CA 1
ATOM 808 C C . PRO A 1 107 ? 28.336 -0.620 -57.871 1.00 57.19 107 PRO A C 1
ATOM 810 O O . PRO A 1 107 ? 28.617 0.569 -57.772 1.00 57.19 107 PRO A O 1
ATOM 813 N N . ASN A 1 108 ? 27.087 -1.072 -57.724 1.00 68.69 108 ASN A N 1
ATOM 814 C CA . ASN A 1 108 ? 25.920 -0.213 -57.499 1.00 68.69 108 ASN A CA 1
ATOM 815 C C . ASN A 1 108 ? 25.480 -0.181 -56.022 1.00 68.69 108 ASN A C 1
ATOM 817 O O . ASN A 1 108 ? 24.394 0.306 -55.710 1.00 68.69 108 ASN A O 1
ATOM 821 N N . GLY A 1 109 ? 26.299 -0.723 -55.113 1.00 62.81 109 GLY A N 1
ATOM 822 C CA . GLY A 1 109 ? 25.939 -0.916 -53.710 1.00 62.81 109 GLY A CA 1
ATOM 823 C C . GLY A 1 109 ? 24.914 -2.036 -53.490 1.00 62.81 109 GLY A C 1
ATOM 824 O O . GLY A 1 109 ? 24.491 -2.724 -54.419 1.00 62.81 109 GLY A O 1
ATOM 825 N N . VAL A 1 110 ? 24.533 -2.241 -52.228 1.00 60.34 110 VAL A N 1
ATOM 826 C CA . VAL A 1 110 ? 23.539 -3.239 -51.808 1.00 60.34 110 VAL A CA 1
ATOM 827 C C . VAL A 1 110 ? 22.345 -2.506 -51.205 1.00 60.34 110 VAL A C 1
ATOM 829 O O . VAL A 1 110 ? 22.493 -1.775 -50.228 1.00 60.34 110 VAL A O 1
ATOM 832 N N . ILE A 1 111 ? 21.154 -2.715 -51.769 1.00 55.97 111 ILE A N 1
ATOM 833 C CA . ILE A 1 111 ? 19.900 -2.238 -51.178 1.00 55.97 111 ILE A CA 1
ATOM 834 C C . ILE A 1 111 ? 19.421 -3.312 -50.207 1.00 55.97 111 ILE A C 1
ATOM 836 O O . ILE A 1 111 ? 18.910 -4.355 -50.612 1.00 55.97 111 ILE A O 1
ATOM 840 N N . VAL A 1 112 ? 19.596 -3.063 -48.912 1.00 53.81 112 VAL A N 1
ATOM 841 C CA . VAL A 1 112 ? 19.009 -3.910 -47.874 1.00 53.81 112 VAL A CA 1
ATOM 842 C C . VAL A 1 112 ? 17.538 -3.529 -47.759 1.00 53.81 112 VAL A C 1
ATOM 844 O O . VAL A 1 112 ? 17.206 -2.468 -47.233 1.00 53.81 112 VAL A O 1
ATOM 847 N N . LEU A 1 113 ? 16.643 -4.378 -48.270 1.00 50.22 113 LEU A N 1
ATOM 848 C CA . LEU A 1 113 ? 15.233 -4.265 -47.909 1.00 50.22 113 LEU A CA 1
ATOM 849 C C . LEU A 1 113 ? 15.147 -4.507 -46.399 1.00 50.22 113 LEU A C 1
ATOM 851 O O . LEU A 1 113 ? 15.690 -5.519 -45.947 1.00 50.22 113 LEU A O 1
ATOM 855 N N . PRO A 1 114 ? 14.514 -3.620 -45.608 1.00 49.81 114 PRO A N 1
ATOM 856 C CA . PRO A 1 114 ? 14.331 -3.869 -44.190 1.00 49.81 114 PRO A CA 1
ATOM 857 C C . PRO A 1 114 ? 13.471 -5.124 -44.069 1.00 49.81 114 PRO A C 1
ATOM 859 O O . PRO A 1 114 ? 12.253 -5.085 -44.255 1.00 49.81 114 PRO A O 1
ATOM 862 N N . SER A 1 115 ? 14.116 -6.267 -43.836 1.00 46.97 115 SER A N 1
ATOM 863 C CA . SER A 1 115 ? 13.409 -7.498 -43.550 1.00 46.97 115 SER A CA 1
ATOM 864 C C . SER A 1 115 ? 12.572 -7.230 -42.307 1.00 46.97 115 SER A C 1
ATOM 866 O O . SER A 1 115 ? 13.019 -6.648 -41.316 1.00 46.97 115 SER A O 1
ATOM 868 N N . GLN A 1 116 ? 11.288 -7.534 -42.435 1.00 53.62 116 GLN A N 1
ATOM 869 C CA . GLN A 1 116 ? 10.287 -7.257 -41.426 1.00 53.62 116 GLN A CA 1
ATOM 870 C C . GLN A 1 116 ? 10.749 -7.867 -40.095 1.00 53.62 116 GLN A C 1
ATOM 872 O O . GLN A 1 116 ? 11.012 -9.064 -40.029 1.00 53.62 116 GLN A O 1
ATOM 877 N N . GLN A 1 117 ? 10.779 -7.035 -39.049 1.00 49.94 117 GLN A N 1
ATOM 878 C CA . GLN A 1 117 ? 11.105 -7.349 -37.650 1.00 49.94 117 GLN A CA 1
ATOM 879 C C . GLN A 1 117 ? 12.592 -7.228 -37.290 1.00 49.94 117 GLN A C 1
ATOM 881 O O . GLN A 1 117 ? 13.305 -8.208 -37.070 1.00 49.94 117 GLN A O 1
ATOM 886 N N . THR A 1 118 ? 13.030 -5.987 -37.070 1.00 51.97 118 THR A N 1
ATOM 887 C CA . THR A 1 118 ? 14.138 -5.724 -36.150 1.00 51.97 118 THR A CA 1
ATOM 888 C C . THR A 1 118 ? 13.775 -6.326 -34.790 1.00 51.97 118 THR A C 1
ATOM 890 O O . THR A 1 118 ? 12.904 -5.833 -34.072 1.00 51.97 118 THR A O 1
ATOM 893 N N . ARG A 1 119 ? 14.397 -7.454 -34.431 1.00 54.78 119 ARG A N 1
ATOM 894 C CA . ARG A 1 119 ? 14.272 -8.031 -33.088 1.00 54.78 119 ARG A CA 1
ATOM 895 C C . ARG A 1 119 ? 14.978 -7.087 -32.128 1.00 54.78 119 ARG A C 1
ATOM 897 O O . ARG A 1 119 ? 16.183 -7.199 -31.931 1.00 54.78 119 ARG A O 1
ATOM 904 N N . VAL A 1 120 ? 14.244 -6.124 -31.578 1.00 62.78 120 VAL A N 1
ATOM 905 C CA . VAL A 1 120 ? 14.816 -5.194 -30.606 1.00 62.78 120 VAL A CA 1
ATOM 906 C C . VAL A 1 120 ? 15.207 -6.011 -29.371 1.00 62.78 120 VAL A C 1
ATOM 908 O O . VAL A 1 120 ? 14.328 -6.652 -28.780 1.00 62.78 120 VAL A O 1
ATOM 911 N N . PRO A 1 121 ? 16.497 -6.066 -28.991 1.00 67.00 121 PRO A N 1
ATOM 912 C CA . PRO A 1 121 ? 16.909 -6.780 -27.792 1.00 67.00 121 PRO A CA 1
ATOM 913 C C . PRO A 1 121 ? 16.158 -6.199 -26.592 1.00 67.00 121 PRO A C 1
ATOM 915 O O . PRO A 1 121 ? 16.011 -4.988 -26.465 1.00 67.00 121 PRO A O 1
ATOM 918 N N . MET A 1 122 ? 15.615 -7.058 -25.732 1.00 74.56 122 MET A N 1
ATOM 919 C CA . MET A 1 122 ? 14.831 -6.637 -24.567 1.00 74.56 122 MET A CA 1
ATOM 920 C C . MET A 1 122 ? 15.675 -6.809 -23.312 1.00 74.56 122 MET A C 1
ATOM 922 O O . MET A 1 122 ? 16.117 -7.921 -23.022 1.00 74.56 122 MET A O 1
ATOM 926 N N . ARG A 1 123 ? 15.825 -5.748 -22.518 1.00 77.56 123 ARG A N 1
ATOM 927 C CA . ARG A 1 123 ? 16.457 -5.811 -21.194 1.00 77.56 123 ARG A CA 1
ATOM 928 C C . ARG A 1 123 ? 15.408 -5.759 -20.093 1.00 77.56 123 ARG A C 1
ATOM 930 O O . ARG A 1 123 ? 14.428 -5.024 -20.183 1.00 77.56 123 ARG A O 1
ATOM 937 N N . THR A 1 124 ? 15.612 -6.538 -19.036 1.00 85.12 124 THR A N 1
ATOM 938 C CA . THR A 1 124 ? 14.751 -6.483 -17.847 1.00 85.12 124 THR A CA 1
ATOM 939 C C . THR A 1 124 ? 15.360 -5.516 -16.844 1.00 85.12 124 THR A C 1
ATOM 941 O O . THR A 1 124 ? 16.437 -5.792 -16.320 1.00 85.12 124 THR A O 1
ATOM 944 N N . ILE A 1 125 ? 14.675 -4.409 -16.563 1.00 84.62 125 ILE A N 1
ATOM 945 C CA . ILE A 1 125 ? 15.082 -3.449 -15.532 1.00 84.62 125 ILE A CA 1
ATOM 946 C C . ILE A 1 125 ? 14.148 -3.529 -14.324 1.00 84.62 125 ILE A C 1
ATOM 948 O O . ILE A 1 125 ? 12.965 -3.844 -14.458 1.00 84.62 125 ILE A O 1
ATOM 952 N N . SER A 1 126 ? 14.683 -3.237 -13.141 1.00 89.00 126 SER A N 1
ATOM 953 C CA . SER A 1 126 ? 13.904 -3.100 -11.908 1.00 89.00 126 SER A CA 1
ATOM 954 C C . SER A 1 126 ? 13.512 -1.635 -11.723 1.00 89.00 126 SER A C 1
ATOM 956 O O . SER A 1 126 ? 14.381 -0.795 -11.500 1.00 89.00 126 SER A O 1
ATOM 958 N N . VAL A 1 127 ? 12.220 -1.324 -11.803 1.00 87.88 127 VAL A N 1
ATOM 959 C CA . VAL A 1 127 ? 11.676 0.028 -11.606 1.00 87.88 127 VAL A CA 1
ATOM 960 C C . VAL A 1 127 ? 10.960 0.083 -10.262 1.00 87.88 127 VAL A C 1
ATOM 962 O O . VAL A 1 127 ? 10.091 -0.745 -9.992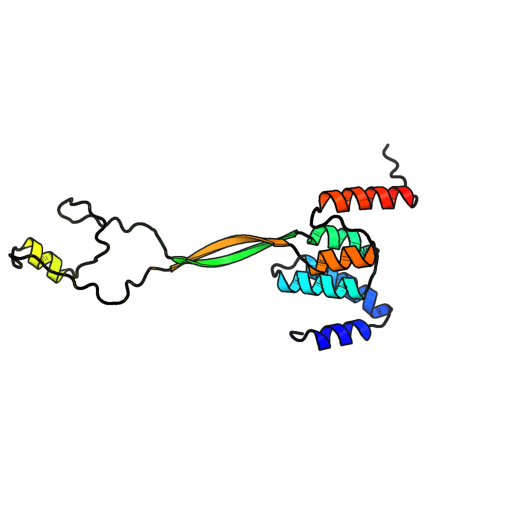 1.00 87.88 127 VAL A O 1
ATOM 965 N N . LYS A 1 128 ? 11.316 1.051 -9.414 1.00 90.81 128 LYS A N 1
ATOM 966 C CA . LYS A 1 128 ? 10.564 1.347 -8.188 1.00 90.81 128 LYS A CA 1
ATOM 967 C C . LYS A 1 128 ? 9.384 2.248 -8.537 1.00 90.81 128 LYS A C 1
ATOM 969 O O . LYS A 1 128 ? 9.576 3.265 -9.196 1.00 90.81 128 LYS A O 1
ATOM 974 N N . HIS A 1 129 ? 8.192 1.879 -8.092 1.00 89.31 129 HIS A N 1
ATOM 975 C CA . HIS A 1 129 ? 6.971 2.645 -8.299 1.00 89.31 129 HIS A CA 1
ATOM 976 C C . HIS A 1 129 ? 6.214 2.780 -6.975 1.00 89.31 129 HIS A C 1
ATOM 978 O O . HIS A 1 129 ? 6.104 1.816 -6.214 1.00 89.31 129 HIS A O 1
ATOM 984 N N . ASN A 1 130 ? 5.711 3.981 -6.702 1.00 91.12 130 ASN A N 1
ATOM 985 C CA . ASN A 1 130 ? 4.941 4.272 -5.498 1.00 91.12 130 ASN A CA 1
ATOM 986 C C . ASN A 1 130 ? 3.457 4.075 -5.799 1.00 91.12 130 ASN A C 1
ATOM 988 O O . ASN A 1 130 ? 2.936 4.641 -6.757 1.00 91.12 130 ASN A O 1
ATOM 992 N N . HIS A 1 131 ? 2.783 3.284 -4.976 1.00 89.62 131 HIS A N 1
ATOM 993 C CA . HIS A 1 131 ? 1.347 3.063 -5.046 1.00 89.62 131 HIS A CA 1
ATOM 994 C C . HIS A 1 131 ? 0.645 3.828 -3.934 1.00 89.62 131 HIS A C 1
ATOM 996 O O . HIS A 1 131 ? 1.061 3.785 -2.777 1.00 89.62 131 HIS A O 1
ATOM 1002 N N . GLN A 1 132 ? -0.424 4.522 -4.309 1.00 91.62 132 GLN A N 1
ATOM 1003 C CA . GLN A 1 132 ? -1.384 5.107 -3.383 1.00 91.62 132 GLN A CA 1
ATOM 1004 C C . GLN A 1 132 ? -2.492 4.079 -3.160 1.00 91.62 132 GLN A C 1
ATOM 1006 O O . GLN A 1 132 ? -3.129 3.636 -4.116 1.00 91.62 132 GLN A O 1
ATOM 1011 N N . ASN A 1 133 ? -2.685 3.651 -1.915 1.00 91.12 133 ASN A N 1
ATOM 1012 C CA . ASN A 1 133 ? -3.620 2.575 -1.602 1.00 91.12 133 ASN A CA 1
ATOM 1013 C C . ASN A 1 133 ? -5.007 3.136 -1.271 1.00 91.12 133 ASN A C 1
ATOM 1015 O O . ASN A 1 133 ? -5.278 3.520 -0.134 1.00 91.12 133 ASN A O 1
ATOM 1019 N N . GLU A 1 134 ? -5.903 3.141 -2.260 1.00 90.75 134 GLU A N 1
ATOM 1020 C CA . GLU A 1 134 ? -7.289 3.622 -2.123 1.00 90.75 134 GLU A CA 1
ATOM 1021 C C . GLU A 1 134 ? -8.077 2.884 -1.031 1.00 90.75 134 GLU A C 1
ATOM 1023 O O . GLU A 1 134 ? -8.820 3.503 -0.269 1.00 90.75 134 GLU A O 1
ATOM 1028 N N . ALA A 1 135 ? -7.886 1.566 -0.908 1.00 89.44 135 ALA A N 1
ATOM 1029 C CA . ALA A 1 135 ? -8.554 0.765 0.117 1.00 89.44 135 ALA A CA 1
ATOM 1030 C C . ALA A 1 135 ? -8.106 1.133 1.538 1.00 89.44 135 ALA A C 1
ATOM 1032 O O . ALA A 1 135 ? -8.927 1.185 2.447 1.00 89.44 135 ALA A O 1
ATOM 1033 N N . VAL A 1 136 ? -6.814 1.421 1.723 1.00 90.38 136 VAL A N 1
ATOM 1034 C CA . VAL A 1 136 ? -6.246 1.831 3.017 1.00 90.38 136 VAL A CA 1
ATOM 1035 C C . VAL A 1 136 ? -6.751 3.220 3.399 1.00 90.38 136 VAL A C 1
ATOM 1037 O O . VAL A 1 136 ? -7.134 3.446 4.544 1.00 90.38 136 VAL A O 1
ATOM 1040 N N . LEU A 1 137 ? -6.817 4.137 2.432 1.00 92.12 137 LEU A N 1
ATOM 1041 C CA . LEU A 1 137 ? -7.413 5.454 2.633 1.00 92.12 137 LEU A CA 1
ATOM 1042 C C . LEU A 1 137 ? -8.901 5.346 2.986 1.00 92.12 137 LEU A C 1
ATOM 1044 O O . LEU A 1 137 ? -9.344 5.994 3.928 1.00 92.12 137 LEU A O 1
ATOM 1048 N N . SER A 1 138 ? -9.647 4.491 2.285 1.00 90.94 138 SER A N 1
ATOM 1049 C CA . SER A 1 138 ? -11.062 4.239 2.579 1.00 90.94 138 SER A CA 1
ATOM 1050 C C . SER A 1 138 ? -11.255 3.656 3.981 1.00 90.94 138 SER A C 1
ATOM 1052 O O . SER A 1 138 ? -12.163 4.074 4.691 1.00 90.94 138 SER A O 1
ATOM 1054 N N . ALA A 1 139 ? -10.389 2.727 4.399 1.00 90.56 139 ALA A N 1
ATOM 1055 C CA . ALA A 1 139 ? -10.400 2.163 5.747 1.00 90.56 139 ALA A CA 1
ATOM 1056 C C . ALA A 1 139 ? -10.175 3.246 6.809 1.00 90.56 139 ALA A C 1
ATOM 1058 O O . ALA A 1 139 ? -10.941 3.350 7.761 1.00 90.56 139 ALA A O 1
ATOM 1059 N N . LEU A 1 140 ? -9.160 4.095 6.618 1.00 90.75 140 LEU A N 1
ATOM 1060 C CA . LEU A 1 140 ? -8.877 5.206 7.527 1.00 90.75 140 LEU A CA 1
ATOM 1061 C C . LEU A 1 140 ? -10.038 6.195 7.602 1.00 90.75 140 LEU A C 1
ATOM 1063 O O . LEU A 1 140 ? -10.398 6.615 8.698 1.00 90.75 140 LEU A O 1
ATOM 1067 N N . GLN A 1 141 ? -10.628 6.554 6.463 1.00 92.00 141 GLN A N 1
ATOM 1068 C CA . GLN A 1 141 ? -11.774 7.459 6.413 1.00 92.00 141 GLN A CA 1
ATOM 1069 C C . GLN A 1 141 ? -12.986 6.891 7.146 1.00 92.00 141 GLN A C 1
ATOM 1071 O O . GLN A 1 141 ? -13.654 7.633 7.854 1.00 92.00 141 GLN A O 1
ATOM 1076 N N . GLU A 1 142 ? -13.263 5.596 7.011 1.00 89.75 142 GLU A N 1
ATOM 1077 C CA . GLU A 1 142 ? -14.404 4.972 7.683 1.00 89.75 142 GLU A CA 1
ATOM 1078 C C . GLU A 1 142 ? -14.182 4.827 9.191 1.00 89.75 142 GLU A C 1
ATOM 1080 O O . GLU A 1 142 ? -15.071 5.168 9.967 1.00 89.75 142 GLU A O 1
ATOM 1085 N N . ILE A 1 143 ? -12.981 4.409 9.607 1.00 88.12 143 ILE A N 1
ATOM 1086 C CA . ILE A 1 143 ? -12.638 4.228 11.026 1.00 88.12 143 ILE A CA 1
ATOM 1087 C C . ILE A 1 143 ? -12.588 5.576 11.752 1.00 88.12 143 ILE A C 1
ATOM 1089 O O . ILE A 1 143 ? -13.144 5.732 12.832 1.00 88.12 143 ILE A O 1
ATOM 1093 N N . THR A 1 144 ? -11.915 6.570 11.169 1.00 87.06 144 THR A N 1
ATOM 1094 C CA . THR A 1 144 ? -11.648 7.848 11.854 1.00 87.06 144 THR A CA 1
ATOM 1095 C C . THR A 1 144 ? -12.676 8.935 11.551 1.00 87.06 144 THR A C 1
ATOM 1097 O O . THR A 1 144 ? -12.671 9.975 12.209 1.00 87.06 144 THR A O 1
ATOM 1100 N N . GLN A 1 145 ? -13.521 8.736 10.533 1.00 88.06 145 GLN A N 1
ATOM 1101 C CA . GLN A 1 145 ? -14.419 9.750 9.963 1.00 88.06 145 GLN A CA 1
ATOM 1102 C C . GLN A 1 145 ? -13.718 11.049 9.529 1.00 88.06 145 GLN A C 1
ATOM 1104 O O . GLN A 1 145 ? -14.350 12.097 9.403 1.00 88.06 145 GLN A O 1
ATOM 1109 N N . GLN A 1 146 ? -12.406 11.000 9.283 1.00 87.75 146 GLN A N 1
ATOM 1110 C CA . GLN A 1 146 ? -11.613 12.134 8.811 1.00 87.75 146 GLN A CA 1
ATOM 1111 C C . GLN A 1 146 ? -11.096 11.898 7.395 1.00 87.75 146 GLN A C 1
ATOM 1113 O O . GLN A 1 146 ? -10.911 10.764 6.961 1.00 87.75 146 GLN A O 1
ATOM 1118 N N . ASN A 1 147 ? -10.805 12.978 6.669 1.00 89.94 147 ASN A N 1
ATOM 1119 C CA . ASN A 1 147 ? -10.231 12.893 5.331 1.00 89.94 147 ASN A CA 1
ATOM 1120 C C . ASN A 1 147 ? -9.032 13.834 5.172 1.00 89.94 147 ASN A C 1
ATOM 1122 O O . ASN A 1 147 ? -9.191 15.021 4.899 1.00 89.94 147 ASN A O 1
ATOM 1126 N N . PHE A 1 148 ? -7.822 13.281 5.281 1.00 87.62 148 PHE A N 1
ATOM 1127 C CA . PHE A 1 148 ? -6.569 14.005 5.021 1.00 87.62 148 PHE A CA 1
ATOM 1128 C C . PHE A 1 148 ? -5.911 13.616 3.681 1.00 87.62 148 PHE A C 1
ATOM 1130 O O . PHE A 1 148 ? -4.766 13.994 3.401 1.00 87.62 148 PHE A O 1
ATOM 1137 N N . GLY A 1 149 ? -6.619 12.854 2.837 1.00 89.31 149 GLY A N 1
ATOM 1138 C CA . GLY A 1 149 ? -6.076 12.303 1.595 1.00 89.31 149 GLY A CA 1
ATOM 1139 C C . GLY A 1 149 ? -4.923 11.319 1.839 1.00 89.31 149 GLY A C 1
ATOM 1140 O O . GLY A 1 149 ? -4.857 10.656 2.874 1.00 89.31 149 GLY A O 1
ATOM 1141 N N . TYR A 1 150 ? -3.973 11.259 0.902 1.00 89.19 150 TYR A N 1
ATOM 1142 C CA . TYR A 1 150 ? -2.782 10.396 0.979 1.00 89.19 150 TYR A CA 1
ATOM 1143 C C . TYR A 1 150 ? -1.615 11.002 1.781 1.00 89.19 150 TYR A C 1
ATOM 1145 O O . TYR A 1 150 ? -0.486 10.519 1.716 1.00 89.19 150 TYR A O 1
ATOM 1153 N N . ASN A 1 151 ? -1.853 12.073 2.542 1.00 90.19 151 ASN A N 1
ATOM 1154 C CA . ASN A 1 151 ? -0.803 12.749 3.298 1.00 90.19 151 ASN A CA 1
ATOM 1155 C C . ASN A 1 151 ? -0.521 12.027 4.617 1.00 90.19 151 ASN A C 1
ATOM 1157 O O . ASN A 1 151 ? -1.066 12.384 5.662 1.00 90.19 151 ASN A O 1
ATOM 1161 N N . GLN A 1 152 ? 0.388 11.052 4.583 1.00 89.69 152 GLN A N 1
ATOM 1162 C CA . GLN A 1 152 ? 0.796 10.280 5.763 1.00 89.69 152 GLN A CA 1
ATOM 1163 C C . GLN A 1 152 ? 1.184 11.171 6.956 1.00 89.69 152 GLN A C 1
ATOM 1165 O O . GLN A 1 152 ? 0.824 10.881 8.093 1.00 89.69 152 GLN A O 1
ATOM 1170 N N . ARG A 1 153 ? 1.869 12.296 6.713 1.00 89.88 153 ARG A N 1
ATOM 1171 C CA . ARG A 1 153 ? 2.297 13.207 7.783 1.00 89.88 153 ARG A CA 1
ATOM 1172 C C . ARG A 1 153 ? 1.135 13.913 8.482 1.00 89.88 153 ARG A C 1
ATOM 1174 O O . ARG A 1 153 ? 1.180 14.067 9.698 1.00 89.88 153 ARG A O 1
ATOM 1181 N N . LEU A 1 154 ? 0.104 14.329 7.741 1.00 91.12 154 LEU A N 1
ATOM 1182 C CA . LEU A 1 154 ? -1.088 14.943 8.338 1.00 91.12 154 LEU A CA 1
ATOM 1183 C C . LEU A 1 154 ? -1.835 13.928 9.200 1.00 91.12 154 LEU A C 1
ATOM 1185 O O . LEU A 1 154 ? -2.174 14.234 10.339 1.00 91.12 154 LEU A O 1
ATOM 1189 N N . TRP A 1 155 ? -1.989 12.704 8.692 1.00 91.44 155 TRP A N 1
ATOM 1190 C CA . TRP A 1 155 ? -2.559 11.596 9.450 1.00 91.44 155 TRP A CA 1
ATOM 1191 C C . TRP A 1 155 ? -1.788 11.303 10.746 1.00 91.44 155 TRP A C 1
ATOM 1193 O O . TRP A 1 155 ? -2.405 11.156 11.796 1.00 91.44 155 TRP A O 1
ATOM 1203 N N . GLN A 1 156 ? -0.450 11.275 10.709 1.00 90.25 156 GLN A N 1
ATOM 1204 C CA . GLN A 1 156 ? 0.382 11.059 11.904 1.00 90.25 156 GLN A CA 1
ATOM 1205 C C . GLN A 1 156 ? 0.270 12.195 12.928 1.00 90.25 156 GLN A C 1
ATOM 1207 O O . GLN A 1 156 ? 0.174 11.927 14.124 1.00 90.25 156 GLN A O 1
ATOM 1212 N N . LEU A 1 157 ? 0.284 13.454 12.475 1.00 90.06 157 LEU A N 1
ATOM 1213 C CA . LEU A 1 157 ? 0.129 14.625 13.347 1.00 90.06 157 LEU A CA 1
ATOM 1214 C C . LEU A 1 157 ? -1.256 14.674 13.995 1.00 90.06 157 LEU A C 1
ATOM 1216 O O . LEU A 1 157 ? -1.388 15.016 15.169 1.00 90.06 157 LEU A O 1
ATOM 1220 N N . TRP A 1 158 ? -2.292 14.326 13.235 1.00 89.75 158 TRP A N 1
ATOM 1221 C CA . TRP A 1 158 ? -3.639 14.207 13.768 1.00 89.75 158 TRP A CA 1
ATOM 1222 C C . TRP A 1 158 ? -3.723 13.072 14.792 1.00 89.75 158 TRP A C 1
ATOM 1224 O O . TRP A 1 158 ? -4.200 13.302 15.898 1.00 89.75 158 TRP A O 1
ATOM 1234 N N . TRP A 1 159 ? -3.191 11.885 14.478 1.00 88.50 159 TRP A N 1
ATOM 1235 C CA . TRP A 1 159 ? -3.234 10.735 15.383 1.00 88.50 159 TRP A CA 1
ATOM 1236 C C . TRP A 1 159 ? -2.509 11.007 16.702 1.00 88.50 159 TRP A C 1
ATOM 1238 O O . TRP A 1 159 ? -3.055 10.729 17.767 1.00 88.50 159 TRP A O 1
ATOM 1248 N N . SER A 1 160 ? -1.325 11.626 16.662 1.00 88.06 160 SER A N 1
ATOM 1249 C CA . SER A 1 160 ? -0.612 12.016 17.884 1.00 88.06 160 SER A CA 1
ATOM 1250 C C . SER A 1 160 ? -1.387 13.054 18.701 1.00 88.06 160 SER A C 1
ATOM 1252 O O . SER A 1 160 ? -1.428 12.965 19.926 1.00 88.06 160 SER A O 1
ATOM 1254 N N . SER A 1 161 ? -2.069 14.001 18.047 1.00 86.44 161 SER A N 1
ATOM 1255 C CA . SER A 1 161 ? -2.957 14.950 18.728 1.00 86.44 161 SER A CA 1
ATOM 1256 C C . SER A 1 161 ? -4.158 14.259 19.379 1.00 86.44 161 SER A C 1
ATOM 1258 O O . SER A 1 161 ? -4.496 14.583 20.518 1.00 86.44 161 SER A O 1
ATOM 1260 N N . THR A 1 162 ? -4.776 13.295 18.695 1.00 84.81 162 THR A N 1
ATOM 1261 C CA . THR A 1 162 ? -5.900 12.507 19.214 1.00 84.81 162 THR A CA 1
ATOM 1262 C C . THR A 1 162 ? -5.486 11.721 20.455 1.00 84.81 162 THR A C 1
ATOM 1264 O O . THR A 1 162 ? -6.134 11.868 21.486 1.00 84.81 162 THR A O 1
ATOM 1267 N N . GLN A 1 163 ? -4.357 11.005 20.405 1.00 76.81 163 GLN A N 1
ATOM 1268 C CA . GLN A 1 163 ? -3.817 10.243 21.542 1.00 76.81 163 GLN A CA 1
ATOM 1269 C C . GLN A 1 163 ? -3.543 11.132 22.768 1.00 76.81 163 GLN A C 1
ATOM 1271 O O . GLN A 1 163 ? -3.904 10.777 23.893 1.00 76.81 163 GLN A O 1
ATOM 1276 N N . ASN A 1 164 ? -2.980 12.326 22.546 1.00 74.62 164 ASN A N 1
ATOM 1277 C CA . ASN A 1 164 ? -2.717 13.297 23.610 1.00 74.62 164 ASN A CA 1
ATOM 1278 C C . ASN A 1 164 ? -4.009 13.841 24.246 1.00 74.62 164 ASN A C 1
ATOM 1280 O O . ASN A 1 164 ? -4.041 14.084 25.451 1.00 74.62 164 ASN A O 1
ATOM 1284 N N . LYS A 1 165 ? -5.083 14.022 23.463 1.00 64.88 165 LYS A N 1
ATOM 1285 C CA . LYS A 1 165 ? -6.396 14.466 23.969 1.00 64.88 165 LYS A CA 1
ATOM 1286 C C . LYS A 1 165 ? -7.112 13.390 24.788 1.00 64.88 165 LYS A C 1
ATOM 1288 O O . LYS A 1 165 ? -7.831 13.737 25.719 1.00 64.88 165 LYS A O 1
ATOM 1293 N N . THR A 1 166 ? -6.908 12.112 24.472 1.00 57.69 166 THR A N 1
ATOM 1294 C CA . THR A 1 166 ? -7.489 10.970 25.204 1.00 57.69 166 THR A CA 1
ATOM 1295 C C . THR A 1 166 ? -6.753 10.593 26.496 1.00 57.69 166 THR A C 1
ATOM 1297 O O . THR A 1 166 ? -7.214 9.707 27.205 1.00 57.69 166 THR A O 1
ATOM 1300 N N . GLY A 1 167 ? -5.673 11.292 26.872 1.00 54.38 167 GLY A N 1
ATOM 1301 C CA . GLY A 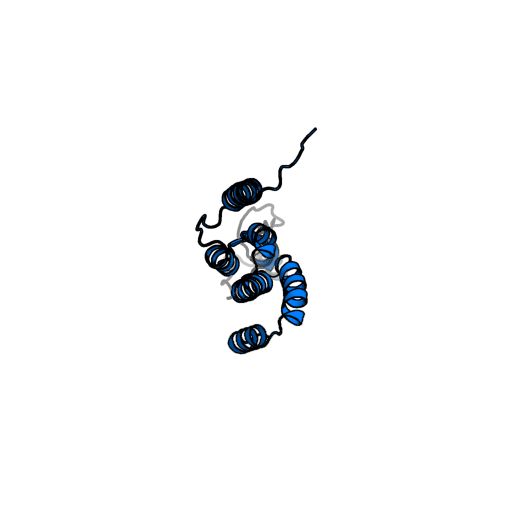1 167 ? -5.105 11.195 28.222 1.00 54.38 167 GLY A CA 1
ATOM 1302 C C . GLY A 1 167 ? -3.990 10.163 28.417 1.00 54.38 167 GLY A C 1
ATOM 1303 O O . GLY A 1 167 ? -3.993 9.444 29.411 1.00 54.38 167 GLY A O 1
ATOM 1304 N N . LEU A 1 168 ? -2.987 10.134 27.537 1.00 51.47 168 LEU A N 1
ATOM 1305 C CA . LEU A 1 168 ? -1.684 9.531 27.844 1.00 51.47 168 LEU A CA 1
ATOM 1306 C C . LEU A 1 168 ? -0.585 10.565 27.611 1.00 51.47 168 LEU A C 1
ATOM 1308 O O . LEU A 1 168 ? -0.066 10.732 26.513 1.00 51.47 168 LEU A O 1
ATOM 1312 N N . VAL A 1 169 ? -0.275 11.298 28.678 1.00 46.88 169 VAL A N 1
ATOM 1313 C CA . VAL A 1 169 ? 0.855 12.226 28.751 1.00 46.88 169 VAL A CA 1
ATOM 1314 C C . VAL A 1 169 ? 2.143 11.429 28.516 1.00 46.88 169 VAL A C 1
ATOM 1316 O O . VAL A 1 169 ? 2.437 10.544 29.324 1.00 46.88 169 VAL A O 1
ATOM 1319 N N . PRO A 1 170 ? 2.967 11.723 27.495 1.00 43.44 170 PRO A N 1
ATOM 1320 C CA . PRO A 1 170 ? 4.355 11.327 27.571 1.00 43.44 170 PRO A CA 1
ATOM 1321 C C . PRO A 1 170 ? 5.014 12.293 28.556 1.00 43.44 170 PRO A C 1
ATOM 1323 O O . PRO A 1 170 ? 5.275 13.453 28.238 1.00 43.44 170 PRO A O 1
ATOM 1326 N N . VAL A 1 171 ? 5.240 11.821 29.785 1.00 50.47 171 VAL A N 1
ATOM 1327 C CA . VAL A 1 171 ? 6.291 12.375 30.640 1.00 50.47 171 VAL A CA 1
ATOM 1328 C C . VAL A 1 171 ? 7.582 12.245 29.842 1.00 50.47 171 VAL A C 1
ATOM 1330 O O . VAL A 1 171 ? 8.101 11.147 29.655 1.00 50.47 171 VAL A O 1
ATOM 1333 N N . VAL A 1 172 ? 8.060 13.367 29.321 1.00 49.66 172 VAL A N 1
ATOM 1334 C CA . VAL A 1 172 ? 9.434 13.510 28.856 1.00 49.66 172 VAL A CA 1
ATOM 1335 C C . VAL A 1 172 ? 10.153 14.234 29.990 1.00 49.66 172 VAL A C 1
ATOM 1337 O O . VAL A 1 172 ? 9.857 15.400 30.251 1.00 49.66 172 VAL A O 1
ATOM 1340 N N . GLN A 1 173 ? 10.986 13.491 30.725 1.00 40.19 173 GLN A N 1
ATOM 1341 C CA . GLN A 1 173 ? 12.048 14.063 31.559 1.00 40.19 173 GLN A CA 1
ATOM 1342 C C . GLN A 1 173 ? 13.170 14.590 30.667 1.00 40.19 173 GLN A C 1
ATOM 1344 O O . GLN A 1 173 ? 13.428 13.947 29.622 1.00 40.19 173 GLN A O 1
#

pLDDT: mean 75.94, std 15.83, range [40.19, 92.12]

Radius of gyration: 29.72 Å; chains: 1; bounding box: 55×31×90 Å

Foldseek 3Di:
DPDPVVLVVVLVPDDPVVLVVLLVVLLVQLQDLDLVSVLVSLLSLLSSLDPVCLLSLLVSQKDKHKDWDWDQPPPQPQDQDPVRDTDSPLDDDDPVLVVCVVVCVCVPDDDDDPDPDPPRDIDTDIDIDMDRRPSSQSSNCSNVVDHPDSPSVVSVVVVVVVVVVVDDDPPDD